Protein AF-A0A6L4AEW6-F1 (afdb_monomer)

Foldseek 3Di:
DDDPPPDVVVVVVVVVVVVVVVLVVVLVVLVVVLVVLVVCVVVVNNPCPPVSVVSVVVSVVSVVVVVVVVVVVVVVVVVVVVVVD

Radius of gyration: 19.76 Å; Cα contacts (8 Å, |Δi|>4): 13; chains: 1; bounding box: 40×15×65 Å

Secondary structure (DSSP, 8-state):
-PPP---HHHHHHHHHHHHHHHHHHHHHHHHHHHHHHHHHHHTT----HHHHHHHHHHHHHHHHHHHHHHHHHHHHHHHHHHHT-

Solvent-accessible surface area (backbone atoms only — not comparable to full-atom values): 4896 Å² total; per-residue (Å²): 136,81,77,80,85,77,48,70,65,56,59,49,50,51,52,49,50,54,51,51,53,50,49,54,52,52,51,54,48,52,51,55,52,48,54,52,49,49,54,32,41,77,72,70,68,52,88,50,71,66,60,56,52,51,53,52,50,52,51,52,53,50,52,55,52,50,54,52,49,52,52,51,53,52,52,53,52,53,51,57,57,61,71,76,106

pLDDT: mean 73.9, std 11.29, range [44.88, 92.0]

Structure (mmCIF, N/CA/C/O backbone):
data_AF-A0A6L4AEW6-F1
#
_entry.id   AF-A0A6L4AEW6-F1
#
loop_
_atom_site.group_PDB
_atom_site.id
_atom_site.type_symbol
_atom_site.label_atom_id
_atom_site.label_alt_id
_atom_site.label_comp_id
_atom_site.label_asym_id
_atom_site.label_entity_id
_atom_site.label_seq_id
_atom_site.pdbx_PDB_ins_code
_atom_site.Cartn_x
_atom_site.Cartn_y
_atom_site.Cartn_z
_atom_site.occupancy
_atom_site.B_iso_or_equiv
_atom_site.auth_seq_id
_atom_site.auth_comp_id
_atom_site.auth_asym_id
_atom_site.auth_atom_id
_atom_site.pdbx_PDB_model_num
ATOM 1 N N . LEU A 1 1 ? 4.456 -8.009 -43.709 1.00 44.88 1 LEU A N 1
ATOM 2 C CA . LEU A 1 1 ? 3.941 -8.922 -42.663 1.00 44.88 1 LEU A CA 1
ATOM 3 C C . LEU A 1 1 ? 4.754 -8.654 -41.400 1.00 44.88 1 LEU A C 1
ATOM 5 O O . LEU A 1 1 ? 5.939 -8.950 -41.397 1.00 44.88 1 LEU A O 1
ATOM 9 N N . ARG A 1 2 ? 4.180 -7.968 -40.406 1.00 49.81 2 ARG A N 1
ATOM 10 C CA . ARG A 1 2 ? 4.849 -7.652 -39.133 1.00 49.81 2 ARG A CA 1
ATOM 11 C C . ARG A 1 2 ? 4.775 -8.905 -38.244 1.00 49.81 2 ARG A C 1
ATOM 13 O O . ARG A 1 2 ? 3.672 -9.442 -38.132 1.00 49.81 2 ARG A O 1
ATOM 20 N N . PRO A 1 3 ? 5.881 -9.426 -37.683 1.00 60.34 3 PRO A N 1
ATOM 21 C CA . PRO A 1 3 ? 5.788 -10.563 -36.779 1.00 60.34 3 PRO A CA 1
ATOM 22 C C . PRO A 1 3 ? 5.036 -10.137 -35.508 1.00 60.34 3 PRO A C 1
ATOM 24 O O . PRO A 1 3 ? 5.100 -8.965 -35.125 1.00 60.34 3 PRO A O 1
ATOM 27 N N . PRO A 1 4 ? 4.288 -11.051 -34.872 1.00 53.19 4 PRO A N 1
ATOM 28 C CA . PRO A 1 4 ? 3.676 -10.779 -33.585 1.00 53.19 4 PRO A CA 1
ATOM 29 C C . PRO A 1 4 ? 4.804 -10.569 -32.572 1.00 53.19 4 PRO A C 1
ATOM 31 O O . PRO A 1 4 ? 5.694 -11.409 -32.453 1.00 53.19 4 PRO A O 1
ATOM 34 N N . ASP A 1 5 ? 4.776 -9.438 -31.872 1.00 53.94 5 ASP A N 1
ATOM 35 C CA . ASP A 1 5 ? 5.716 -9.072 -30.813 1.00 53.94 5 ASP A CA 1
ATOM 36 C C . ASP A 1 5 ? 5.547 -10.026 -29.602 1.00 53.94 5 ASP A C 1
ATOM 38 O O . 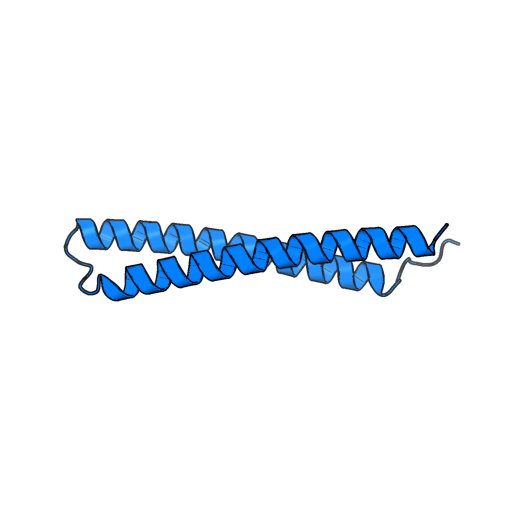ASP A 1 5 ? 5.045 -9.653 -28.547 1.00 53.94 5 ASP A O 1
ATOM 42 N N . THR A 1 6 ? 5.930 -11.300 -29.740 1.00 55.12 6 THR A N 1
ATOM 43 C CA . THR A 1 6 ? 5.985 -12.297 -28.657 1.00 55.12 6 THR A CA 1
ATOM 44 C C . THR A 1 6 ? 7.359 -12.300 -27.995 1.00 55.12 6 THR A C 1
ATOM 46 O O . THR A 1 6 ? 7.940 -13.356 -27.743 1.00 55.12 6 THR A O 1
ATOM 49 N N . SER A 1 7 ? 7.907 -11.118 -2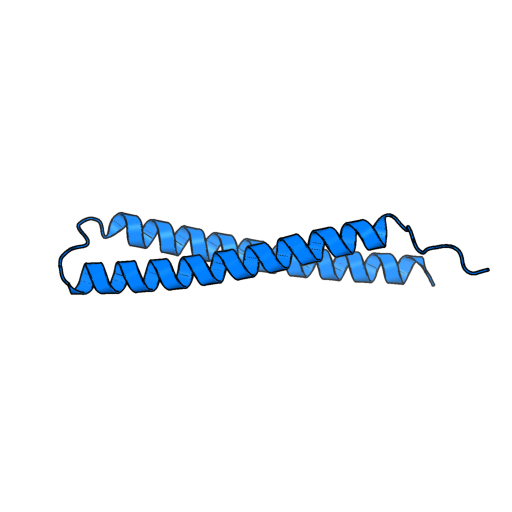7.720 1.00 59.00 7 SER A N 1
ATOM 50 C CA . SER A 1 7 ? 9.132 -11.009 -26.934 1.00 59.00 7 SER A CA 1
ATOM 51 C C . SER A 1 7 ? 8.824 -11.425 -25.489 1.00 59.00 7 SER A C 1
ATOM 53 O O . SER A 1 7 ? 7.843 -10.934 -24.919 1.00 59.00 7 SER A O 1
ATOM 55 N N . PRO A 1 8 ? 9.635 -12.291 -24.852 1.00 58.91 8 PRO A N 1
ATOM 56 C CA . PRO A 1 8 ? 9.423 -12.733 -23.467 1.00 58.91 8 PRO A CA 1
ATOM 57 C C . PRO A 1 8 ? 9.292 -11.558 -22.480 1.00 58.91 8 PRO A C 1
ATOM 59 O O . PRO A 1 8 ? 8.572 -11.659 -21.490 1.00 58.91 8 PRO A O 1
ATOM 62 N N . VAL A 1 9 ? 9.883 -10.408 -22.821 1.00 57.78 9 VAL A N 1
ATOM 63 C CA . VAL A 1 9 ? 9.764 -9.121 -22.118 1.00 57.78 9 VAL A CA 1
ATOM 64 C C . VAL A 1 9 ? 8.322 -8.586 -22.075 1.00 57.78 9 VAL A C 1
ATOM 66 O O . VAL A 1 9 ? 7.891 -8.108 -21.034 1.00 57.78 9 VAL A O 1
ATOM 69 N N . SER A 1 10 ? 7.533 -8.711 -23.151 1.00 57.00 10 SER A N 1
ATOM 70 C CA . SER A 1 10 ? 6.131 -8.245 -23.188 1.00 57.00 10 SER A CA 1
ATOM 71 C C . SER A 1 10 ? 5.216 -9.115 -22.316 1.00 57.00 10 SER A C 1
ATOM 73 O O . SER A 1 10 ? 4.351 -8.613 -21.598 1.00 57.00 10 SER A O 1
ATOM 75 N N . LYS A 1 11 ? 5.461 -10.431 -22.302 1.00 58.31 11 LYS A N 1
ATOM 76 C CA . LYS A 1 11 ? 4.744 -11.382 -21.439 1.00 58.31 11 LYS A CA 1
ATOM 77 C C . LYS A 1 11 ? 5.100 -11.183 -19.958 1.00 58.31 11 LYS A C 1
ATOM 79 O O . LYS A 1 11 ? 4.210 -11.226 -19.115 1.00 58.31 11 LYS A O 1
ATOM 84 N N . ALA A 1 12 ? 6.373 -10.908 -19.659 1.00 58.53 12 ALA A N 1
ATOM 85 C CA . ALA A 1 12 ? 6.843 -10.567 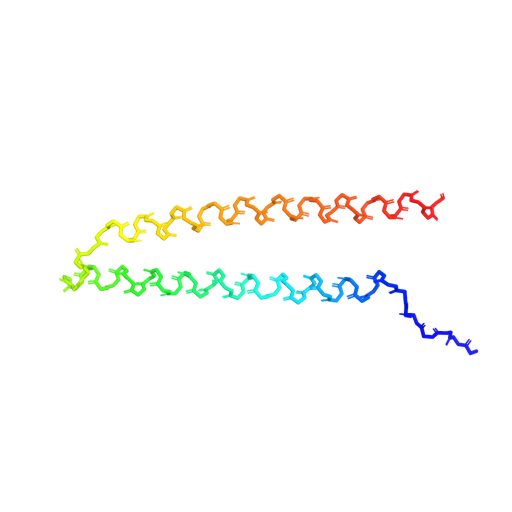-18.316 1.00 58.53 12 ALA A CA 1
ATOM 86 C C . ALA A 1 12 ? 6.307 -9.206 -17.832 1.00 58.53 12 ALA A C 1
ATOM 88 O O . ALA A 1 12 ? 5.894 -9.097 -16.683 1.00 58.53 12 ALA A O 1
ATOM 89 N N . ALA A 1 13 ? 6.232 -8.196 -18.706 1.00 59.75 13 ALA A N 1
ATOM 90 C CA . ALA A 1 13 ? 5.644 -6.892 -18.391 1.00 59.75 13 ALA A CA 1
ATOM 91 C C . ALA A 1 13 ? 4.136 -6.986 -18.100 1.00 59.75 13 ALA A C 1
ATOM 93 O O . ALA A 1 13 ? 3.653 -6.345 -17.169 1.00 59.75 13 ALA A O 1
ATOM 94 N N . LYS A 1 14 ? 3.402 -7.830 -18.840 1.00 63.66 14 LYS A N 1
ATOM 95 C CA . LYS A 1 14 ? 1.989 -8.120 -18.554 1.00 63.66 14 LYS A CA 1
ATOM 96 C C . LYS A 1 14 ? 1.822 -8.820 -17.198 1.00 63.66 14 LYS A C 1
ATOM 98 O O . LYS A 1 14 ? 1.015 -8.379 -16.393 1.00 63.66 14 LYS A O 1
ATOM 103 N N . GLY A 1 15 ? 2.666 -9.813 -16.901 1.00 76.69 15 GLY A N 1
ATOM 104 C CA . GLY A 1 15 ? 2.682 -10.481 -15.594 1.00 76.69 15 GLY A CA 1
ATOM 105 C C . GLY A 1 15 ? 3.043 -9.551 -14.428 1.00 76.69 15 GLY A C 1
ATOM 106 O O . GLY A 1 15 ? 2.434 -9.639 -13.369 1.00 76.69 15 GLY A O 1
ATOM 107 N N . PHE A 1 16 ? 3.982 -8.619 -14.619 1.00 73.25 16 PHE A N 1
ATOM 108 C CA . PHE A 1 16 ? 4.311 -7.605 -13.611 1.00 73.25 16 PHE A CA 1
ATOM 109 C C . PHE A 1 16 ? 3.156 -6.621 -13.385 1.00 73.25 16 PHE A C 1
ATOM 111 O O . PHE A 1 16 ? 2.861 -6.292 -12.239 1.00 73.25 16 PHE A O 1
ATOM 118 N N . GLY A 1 17 ? 2.483 -6.184 -14.455 1.00 80.56 17 GLY A N 1
ATOM 119 C CA . GLY A 1 17 ? 1.291 -5.339 -14.363 1.00 80.56 17 GLY A CA 1
ATOM 120 C C . GLY A 1 17 ? 0.164 -6.012 -13.580 1.00 80.56 17 GLY A C 1
ATOM 121 O O . GLY A 1 17 ? -0.391 -5.401 -12.672 1.00 80.56 17 GLY A O 1
ATOM 122 N N . ASP A 1 18 ? -0.099 -7.290 -13.859 1.00 80.38 18 ASP A N 1
ATOM 123 C CA . ASP A 1 18 ? -1.115 -8.077 -13.152 1.00 80.38 18 ASP A CA 1
ATOM 124 C C . ASP A 1 18 ? -0.767 -8.243 -11.657 1.00 80.38 18 ASP A C 1
ATOM 126 O O . 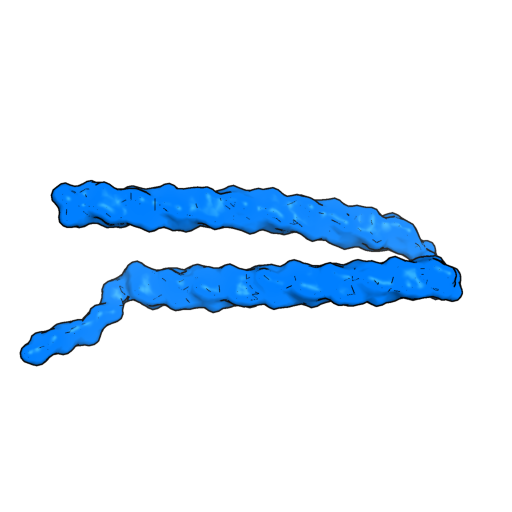ASP A 1 18 ? -1.628 -8.063 -10.795 1.00 80.38 18 ASP A O 1
ATOM 130 N N . ILE A 1 19 ? 0.506 -8.506 -11.327 1.00 77.56 19 ILE A N 1
ATOM 131 C CA . ILE A 1 19 ? 0.991 -8.596 -9.936 1.00 77.56 19 ILE A CA 1
ATOM 132 C C . ILE A 1 19 ? 0.884 -7.244 -9.220 1.00 77.56 19 ILE A C 1
ATOM 134 O O . ILE A 1 19 ? 0.468 -7.186 -8.061 1.00 77.56 19 ILE A O 1
ATOM 138 N N . LEU A 1 20 ? 1.246 -6.150 -9.891 1.00 77.50 20 LEU A N 1
ATOM 139 C CA . LEU A 1 20 ? 1.158 -4.805 -9.332 1.00 77.50 20 LEU A CA 1
ATOM 140 C C . LEU A 1 20 ? -0.300 -4.422 -9.056 1.00 77.50 20 LEU A C 1
ATOM 142 O O . LEU A 1 20 ? -0.608 -3.951 -7.963 1.00 77.50 20 LEU A O 1
ATOM 146 N N . SER A 1 21 ? -1.203 -4.673 -10.004 1.00 80.75 21 SER A N 1
ATOM 147 C CA . SER A 1 21 ? -2.639 -4.454 -9.824 1.00 80.75 21 SER A CA 1
ATOM 148 C C . SER A 1 21 ? -3.215 -5.308 -8.695 1.00 80.75 21 SER A C 1
ATOM 150 O O . SER A 1 21 ? -3.972 -4.787 -7.877 1.00 80.75 21 SER A O 1
ATOM 152 N N . ALA A 1 22 ? -2.822 -6.580 -8.592 1.00 82.44 22 ALA A N 1
ATOM 153 C CA . ALA A 1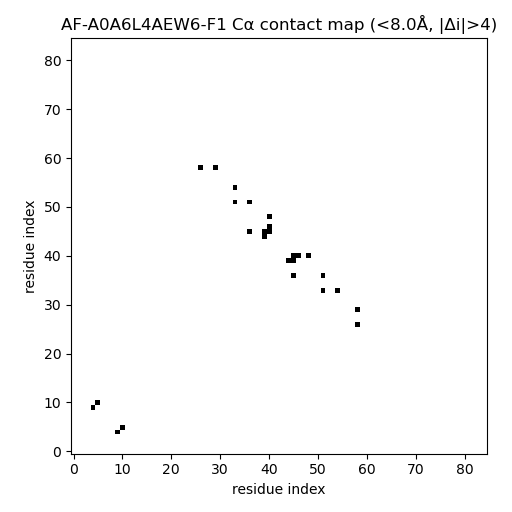 22 ? -3.240 -7.454 -7.497 1.00 82.44 22 ALA A CA 1
ATOM 154 C C . ALA A 1 22 ? -2.730 -6.955 -6.136 1.00 82.44 22 ALA A C 1
ATOM 156 O O . ALA A 1 22 ? -3.479 -6.940 -5.164 1.00 82.44 22 ALA A O 1
ATOM 157 N N . THR A 1 23 ? -1.487 -6.473 -6.076 1.00 77.06 23 THR A N 1
ATOM 158 C CA . THR A 1 23 ? -0.895 -5.943 -4.840 1.00 77.06 23 THR A CA 1
ATOM 159 C C . THR A 1 23 ? -1.580 -4.645 -4.409 1.00 77.06 23 THR A C 1
ATOM 161 O O . THR A 1 23 ? -1.885 -4.475 -3.233 1.00 77.06 23 THR A O 1
ATOM 164 N N . ILE A 1 24 ? -1.890 -3.744 -5.349 1.00 83.94 24 ILE A N 1
ATOM 165 C CA . ILE A 1 24 ? -2.663 -2.523 -5.067 1.00 83.94 24 ILE A CA 1
ATOM 166 C C . ILE A 1 24 ? -4.060 -2.877 -4.543 1.00 83.94 24 ILE A C 1
ATOM 168 O O . ILE A 1 24 ? -4.507 -2.299 -3.553 1.00 83.94 24 ILE A O 1
ATOM 172 N N . ALA A 1 25 ? -4.734 -3.849 -5.165 1.00 87.81 25 ALA A N 1
ATOM 173 C CA . ALA A 1 25 ? -6.034 -4.324 -4.700 1.00 87.81 25 ALA A CA 1
ATOM 174 C C . ALA A 1 25 ? -5.953 -4.921 -3.285 1.00 87.81 25 ALA A C 1
ATOM 176 O O . ALA A 1 25 ? -6.824 -4.662 -2.457 1.00 87.81 25 ALA A O 1
ATOM 177 N N . GLN A 1 26 ? -4.888 -5.664 -2.985 1.00 79.81 26 GLN A N 1
ATOM 178 C CA . GLN A 1 26 ? -4.673 -6.279 -1.679 1.00 79.81 26 GLN A CA 1
ATOM 179 C C . GLN A 1 26 ? -4.371 -5.249 -0.583 1.00 79.81 26 GLN A C 1
ATOM 181 O O . GLN A 1 26 ? -4.898 -5.365 0.519 1.00 79.81 26 GLN A O 1
ATOM 186 N N . VAL A 1 27 ? -3.599 -4.202 -0.891 1.00 81.31 27 VAL A N 1
ATOM 187 C CA . VAL A 1 27 ? -3.381 -3.074 0.030 1.00 81.31 27 VAL A CA 1
ATOM 188 C C . VAL A 1 27 ? -4.695 -2.348 0.311 1.00 81.31 27 VAL A C 1
ATOM 190 O O . VAL A 1 27 ? -5.014 -2.099 1.470 1.00 81.31 27 VAL A O 1
ATOM 193 N N . ASN A 1 28 ? -5.489 -2.060 -0.724 1.00 83.44 28 ASN A N 1
ATOM 194 C CA . ASN A 1 28 ? -6.797 -1.427 -0.558 1.00 83.44 28 ASN A CA 1
ATOM 195 C C . ASN A 1 28 ? -7.741 -2.279 0.308 1.00 83.44 28 ASN A C 1
ATOM 197 O O . ASN A 1 28 ? -8.441 -1.752 1.170 1.00 83.44 28 ASN A O 1
ATOM 201 N N . GLN A 1 29 ? -7.723 -3.602 0.123 1.00 85.94 29 GLN A N 1
ATOM 202 C CA . GLN A 1 29 ? -8.488 -4.518 0.965 1.00 85.94 29 GLN A CA 1
ATOM 203 C C . GLN A 1 29 ? -8.014 -4.476 2.424 1.00 85.94 29 GLN A C 1
ATOM 205 O O . GLN A 1 29 ? -8.837 -4.329 3.322 1.00 85.94 29 GLN A O 1
ATOM 210 N N . GLY A 1 30 ? -6.699 -4.501 2.663 1.00 78.50 30 GLY A N 1
ATOM 211 C CA . GLY A 1 30 ? -6.133 -4.373 4.008 1.00 78.50 30 GLY A CA 1
ATOM 212 C C . GLY A 1 30 ? -6.506 -3.056 4.699 1.00 78.50 30 GLY A C 1
ATOM 213 O O . GLY A 1 30 ? -6.771 -3.046 5.900 1.00 78.50 30 GLY A O 1
ATOM 214 N N . GLN A 1 31 ? -6.608 -1.949 3.952 1.00 73.75 31 GLN A N 1
ATOM 215 C CA . GLN A 1 31 ? -7.085 -0.672 4.495 1.00 73.75 31 GLN A CA 1
ATOM 216 C C . GLN A 1 31 ? -8.559 -0.733 4.928 1.00 73.75 31 GLN A C 1
ATOM 218 O O . GLN A 1 31 ? -8.894 -0.270 6.019 1.00 73.75 31 GLN A O 1
ATOM 223 N N . LEU A 1 32 ? -9.434 -1.333 4.113 1.00 85.69 32 LEU A N 1
ATOM 224 C CA . LEU A 1 32 ? -10.859 -1.501 4.437 1.00 85.69 32 LEU A CA 1
ATOM 225 C C . LEU A 1 32 ? -11.083 -2.444 5.630 1.00 85.69 32 LEU A C 1
ATOM 227 O O . LEU A 1 32 ? -11.957 -2.199 6.473 1.00 85.69 32 LEU A O 1
ATOM 231 N N . ASP A 1 33 ? -10.281 -3.503 5.722 1.00 79.00 33 ASP A N 1
ATOM 232 C CA . ASP A 1 33 ? -10.310 -4.446 6.838 1.00 79.00 33 ASP A CA 1
ATOM 233 C C . ASP A 1 33 ? -9.827 -3.768 8.128 1.00 79.00 33 ASP A C 1
ATOM 235 O O . ASP A 1 33 ? -10.468 -3.902 9.173 1.00 79.00 33 ASP A O 1
ATOM 239 N N . GLY A 1 34 ? -8.769 -2.954 8.043 1.00 73.94 34 GLY A N 1
ATOM 240 C CA . GLY A 1 34 ? -8.261 -2.136 9.144 1.00 73.94 34 GLY A CA 1
ATOM 241 C C . GLY A 1 34 ? -9.286 -1.121 9.653 1.00 73.94 34 GLY A C 1
ATOM 242 O O . GLY A 1 34 ? -9.546 -1.060 10.853 1.00 73.94 34 GLY A O 1
ATOM 243 N N . GLU A 1 35 ? -9.950 -0.383 8.762 1.00 79.44 35 GLU A N 1
ATOM 244 C CA . GLU A 1 35 ? -11.054 0.506 9.147 1.00 79.44 35 GLU A CA 1
ATOM 245 C C . GLU A 1 35 ? -12.193 -0.246 9.847 1.00 79.44 35 GLU A C 1
ATOM 247 O O . GLU A 1 35 ? -12.799 0.246 10.801 1.00 79.44 35 GLU A O 1
ATOM 252 N N . THR A 1 36 ? -12.505 -1.452 9.377 1.00 80.00 36 THR A N 1
ATOM 253 C CA . THR A 1 36 ? -13.546 -2.290 9.976 1.00 80.00 36 THR A CA 1
ATOM 254 C C . THR A 1 36 ? -13.126 -2.800 11.352 1.00 80.00 36 THR A C 1
ATOM 256 O O . THR A 1 36 ? -13.951 -2.834 12.266 1.00 80.00 36 THR A O 1
ATOM 259 N N . ALA A 1 37 ? -11.852 -3.146 11.531 1.00 71.50 37 ALA A N 1
ATOM 260 C CA . ALA A 1 37 ? -11.287 -3.517 12.820 1.00 71.50 37 ALA A CA 1
ATOM 261 C C . ALA A 1 37 ? -11.293 -2.339 13.810 1.00 71.50 37 ALA A C 1
ATOM 263 O O . ALA A 1 37 ? -11.666 -2.532 14.965 1.00 71.50 37 ALA A O 1
ATOM 264 N N . ILE A 1 38 ? -10.972 -1.120 13.358 1.00 73.38 38 ILE A N 1
ATOM 265 C CA . ILE A 1 38 ? -11.045 0.105 14.174 1.00 73.38 38 ILE A CA 1
ATOM 266 C C . ILE A 1 38 ? -12.484 0.359 14.630 1.00 73.38 38 ILE A C 1
ATOM 268 O O . ILE A 1 38 ? -12.722 0.523 15.823 1.00 73.38 38 ILE A O 1
ATOM 272 N N . ARG A 1 39 ? -13.463 0.287 13.719 1.00 74.12 39 ARG A N 1
ATOM 273 C CA . ARG A 1 39 ? -14.886 0.440 14.073 1.00 74.12 39 ARG A CA 1
ATOM 274 C C . ARG A 1 39 ? -15.352 -0.602 15.097 1.00 74.12 39 ARG A C 1
ATOM 276 O O . ARG A 1 39 ? -16.101 -0.266 16.009 1.00 74.12 39 ARG A O 1
ATOM 283 N N . LYS A 1 40 ? -14.885 -1.852 14.982 1.00 67.38 40 LYS A N 1
ATOM 284 C CA . LYS A 1 40 ? -15.159 -2.925 15.959 1.00 67.38 40 LYS A CA 1
ATOM 285 C C . LYS A 1 40 ? -14.449 -2.713 17.300 1.00 67.38 40 LYS A C 1
ATOM 287 O O . LYS A 1 40 ? -14.934 -3.164 18.334 1.00 67.38 40 LYS A O 1
ATOM 292 N N . LEU A 1 41 ? -13.293 -2.056 17.308 1.00 67.06 41 LEU A N 1
ATOM 293 C CA . LEU A 1 41 ? -12.576 -1.692 18.532 1.00 67.06 41 LEU A CA 1
ATOM 294 C C . LEU A 1 41 ? -13.293 -0.559 19.269 1.00 67.06 41 LEU A C 1
ATOM 296 O O . LEU A 1 41 ? -13.518 -0.669 20.472 1.00 67.06 41 LEU A O 1
ATOM 300 N N . GLU A 1 42 ? -13.725 0.474 18.547 1.00 68.69 42 GLU A N 1
ATOM 301 C CA . GLU A 1 42 ? -14.510 1.589 19.089 1.00 68.69 42 GLU A CA 1
ATOM 302 C C . GLU A 1 42 ? -15.881 1.144 19.617 1.00 68.69 42 GLU A C 1
ATOM 304 O O . GLU A 1 42 ? -16.356 1.675 20.620 1.00 68.69 42 GLU A O 1
ATOM 309 N N . SER A 1 43 ? -16.498 0.129 19.000 1.00 72.94 43 SER A N 1
ATOM 310 C CA . SER A 1 43 ? -17.752 -0.471 19.477 1.00 72.94 43 SER A CA 1
ATOM 311 C C . SER A 1 43 ? -17.580 -1.404 20.685 1.00 72.94 43 SER A C 1
ATOM 313 O O . SER A 1 43 ? -18.569 -1.933 21.191 1.00 72.94 43 SER A O 1
ATOM 315 N N . GLY A 1 44 ? -16.344 -1.628 21.151 1.00 63.16 44 GLY A N 1
ATOM 316 C CA . GLY A 1 44 ? -16.028 -2.525 22.267 1.00 63.16 44 GLY A CA 1
ATOM 317 C C . GLY A 1 44 ? -16.037 -4.020 21.915 1.00 63.16 44 GLY A C 1
ATOM 318 O O . GLY A 1 44 ? -15.937 -4.857 22.812 1.00 63.16 44 GLY A O 1
ATOM 319 N N . GLU A 1 45 ? -16.143 -4.380 20.630 1.00 60.69 45 GLU A N 1
ATOM 320 C CA . GLU A 1 45 ? -16.131 -5.772 20.158 1.00 60.69 45 GLU A CA 1
ATOM 321 C C . GLU A 1 45 ? -14.720 -6.326 19.919 1.00 60.69 45 GLU A C 1
ATOM 323 O O . GLU A 1 45 ? -14.525 -7.544 19.989 1.00 60.69 45 GLU A O 1
ATOM 328 N N . ALA A 1 46 ? -13.723 -5.479 19.643 1.00 57.12 46 ALA A N 1
ATOM 329 C CA . ALA A 1 46 ? -12.372 -5.960 19.368 1.00 57.12 46 ALA A CA 1
ATOM 330 C C . ALA A 1 46 ? -11.637 -6.307 20.671 1.00 57.12 46 ALA A C 1
ATOM 332 O O . ALA A 1 46 ? -11.158 -5.455 21.416 1.00 57.12 46 ALA A O 1
ATOM 333 N N . ARG A 1 47 ? -11.531 -7.611 20.930 1.00 58.88 47 ARG A N 1
ATOM 334 C CA . ARG A 1 47 ? -10.900 -8.185 22.128 1.00 58.88 47 ARG A CA 1
ATOM 335 C C . ARG A 1 47 ? -9.368 -8.239 22.044 1.00 58.88 47 ARG A C 1
ATOM 337 O O . ARG A 1 47 ? -8.723 -8.636 23.014 1.00 58.88 47 ARG A O 1
ATOM 344 N N . HIS A 1 48 ? -8.771 -7.856 20.910 1.00 65.88 48 HIS A N 1
ATOM 345 C CA . HIS A 1 48 ? -7.380 -8.184 20.580 1.00 65.88 48 HIS A CA 1
ATOM 346 C C . HIS A 1 48 ? -6.622 -7.003 19.943 1.00 65.88 48 HIS A C 1
ATOM 348 O O . HIS A 1 48 ? -6.263 -7.022 18.773 1.00 65.88 48 HIS A O 1
ATOM 354 N N . LEU A 1 49 ? -6.317 -5.972 20.741 1.00 64.69 49 LEU A N 1
ATOM 355 C CA . LEU A 1 49 ? -5.471 -4.826 20.347 1.00 64.69 49 LEU A CA 1
ATOM 356 C C . LEU A 1 49 ? -4.125 -5.246 19.709 1.00 64.69 49 LEU A C 1
ATOM 358 O O . LEU A 1 49 ? -3.586 -4.546 18.856 1.00 64.69 49 LEU A O 1
ATOM 362 N N . HIS A 1 50 ? -3.590 -6.403 20.109 1.00 70.31 50 HIS A N 1
ATOM 363 C CA . HIS A 1 50 ? -2.344 -6.951 19.577 1.00 70.31 50 HIS A CA 1
ATOM 364 C C . HIS A 1 50 ? -2.458 -7.412 18.116 1.00 70.31 50 HIS A C 1
ATOM 366 O O . HIS A 1 50 ? -1.504 -7.241 17.367 1.00 70.31 50 HIS A O 1
ATOM 372 N N . GLU A 1 51 ? -3.613 -7.926 17.685 1.00 68.62 51 GLU A N 1
ATOM 373 C CA . GLU A 1 51 ? -3.842 -8.316 16.285 1.00 68.62 51 GLU A CA 1
ATOM 374 C C . GLU A 1 51 ? -3.853 -7.088 15.368 1.00 68.62 51 GLU A C 1
ATOM 376 O O . GLU A 1 51 ? -3.284 -7.123 14.280 1.00 68.62 51 GLU A O 1
ATOM 381 N N . VAL A 1 52 ? -4.416 -5.967 15.840 1.00 76.00 52 VAL A N 1
ATOM 382 C CA . VAL A 1 52 ? -4.400 -4.690 15.108 1.00 76.00 52 VAL A CA 1
ATOM 383 C C . VAL A 1 52 ? -2.971 -4.169 14.954 1.00 76.00 52 VAL A C 1
ATOM 385 O O . VAL A 1 52 ? -2.588 -3.768 13.860 1.00 76.00 52 VAL A O 1
ATOM 388 N N . MET A 1 53 ? -2.157 -4.211 16.015 1.00 75.62 53 MET A N 1
ATOM 389 C CA . MET A 1 53 ? -0.748 -3.803 15.922 1.00 75.62 53 MET A CA 1
ATOM 390 C C . MET A 1 53 ? 0.055 -4.684 14.959 1.00 75.62 53 MET A C 1
ATOM 392 O O . MET A 1 53 ? 0.849 -4.155 14.187 1.00 75.62 53 MET A O 1
ATOM 396 N N . ILE A 1 54 ? -0.167 -6.004 14.967 1.00 80.88 54 ILE A N 1
ATOM 397 C CA . ILE A 1 54 ? 0.501 -6.927 14.036 1.00 80.88 54 ILE A CA 1
ATOM 398 C C . ILE A 1 54 ? 0.111 -6.604 12.590 1.00 80.88 54 ILE A C 1
ATOM 400 O O . ILE A 1 54 ? 0.988 -6.481 11.740 1.00 80.88 54 ILE A O 1
ATOM 404 N N . ALA A 1 55 ? -1.180 -6.397 12.319 1.00 76.00 55 ALA A N 1
ATOM 405 C CA . ALA A 1 55 ? -1.658 -6.057 10.981 1.00 76.00 55 ALA A CA 1
ATOM 406 C C . ALA A 1 55 ? -1.076 -4.726 10.468 1.00 76.00 55 ALA A C 1
ATOM 408 O O . ALA A 1 55 ? -0.729 -4.608 9.292 1.00 76.00 55 ALA A O 1
ATOM 409 N N . VAL A 1 56 ? -0.932 -3.728 11.348 1.00 78.31 56 VAL A N 1
ATOM 410 C CA . VAL A 1 56 ? -0.300 -2.443 11.010 1.00 78.31 56 VAL A CA 1
ATOM 411 C C . VAL A 1 56 ? 1.183 -2.627 10.675 1.00 78.31 56 VAL A C 1
ATOM 413 O O . VAL A 1 56 ? 1.645 -2.098 9.664 1.00 78.31 56 VAL A O 1
ATOM 416 N N . GLU A 1 57 ? 1.917 -3.412 11.464 1.00 84.50 57 GLU A N 1
ATOM 417 C CA . GLU A 1 57 ? 3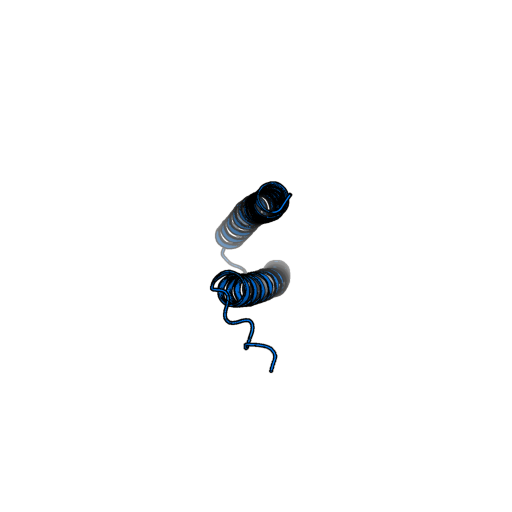.340 -3.674 11.218 1.00 84.50 57 GLU A CA 1
ATOM 418 C C . GLU A 1 57 ? 3.558 -4.452 9.906 1.00 84.50 57 GLU A C 1
ATOM 420 O O . GLU A 1 57 ? 4.431 -4.108 9.103 1.00 84.50 57 GLU A O 1
ATOM 425 N N . GLU A 1 58 ? 2.725 -5.461 9.627 1.00 81.62 58 GLU A N 1
ATOM 426 C CA . GLU A 1 58 ? 2.755 -6.203 8.360 1.00 81.62 58 GLU A CA 1
ATOM 427 C C . GLU A 1 58 ? 2.490 -5.294 7.153 1.00 81.62 58 GLU A C 1
ATOM 429 O O . GLU A 1 58 ? 3.176 -5.400 6.126 1.00 81.62 58 GLU A O 1
ATOM 434 N N . ALA A 1 59 ? 1.534 -4.367 7.270 1.00 81.88 59 ALA A N 1
ATOM 435 C CA . ALA A 1 59 ? 1.237 -3.393 6.227 1.00 81.88 59 ALA A CA 1
ATOM 436 C C . ALA A 1 59 ? 2.425 -2.447 5.976 1.00 81.88 59 ALA A C 1
ATOM 438 O O . ALA A 1 59 ? 2.774 -2.180 4.821 1.00 81.88 59 ALA A O 1
ATOM 439 N N . GLU A 1 60 ? 3.094 -1.984 7.033 1.00 85.56 60 GLU A N 1
ATOM 440 C CA . GLU A 1 60 ? 4.260 -1.105 6.924 1.00 85.56 60 GLU A CA 1
ATOM 441 C C . GLU A 1 60 ? 5.455 -1.812 6.261 1.00 85.56 60 GLU A C 1
ATOM 443 O O . GLU A 1 60 ? 6.101 -1.264 5.359 1.00 85.56 60 GLU A O 1
ATOM 448 N N . ILE A 1 61 ? 5.727 -3.062 6.650 1.00 91.88 61 ILE A N 1
ATOM 449 C CA . ILE A 1 61 ? 6.756 -3.902 6.022 1.00 91.88 61 ILE A CA 1
ATOM 450 C C . ILE A 1 61 ? 6.438 -4.121 4.537 1.00 91.88 61 ILE A C 1
ATOM 452 O O . ILE A 1 61 ? 7.314 -3.936 3.685 1.00 91.88 61 ILE A O 1
ATOM 456 N N . SER A 1 62 ? 5.189 -4.454 4.215 1.00 84.38 62 SER A N 1
ATOM 457 C CA . SER A 1 62 ? 4.739 -4.689 2.839 1.00 84.38 62 SER A CA 1
ATOM 458 C C . SER A 1 62 ? 4.893 -3.442 1.966 1.00 84.38 62 SER A C 1
ATOM 460 O O . SER A 1 62 ? 5.381 -3.522 0.835 1.00 84.38 62 SER A O 1
ATOM 462 N N . LEU A 1 63 ? 4.571 -2.263 2.505 1.00 89.75 63 LEU A N 1
ATOM 463 C CA . LEU A 1 63 ? 4.750 -0.991 1.811 1.00 89.75 63 LEU A CA 1
ATOM 464 C C . LEU A 1 63 ? 6.230 -0.703 1.517 1.00 89.75 63 LEU A C 1
ATOM 466 O O . LEU A 1 63 ? 6.579 -0.314 0.398 1.00 89.75 63 LEU A O 1
ATOM 470 N N . ARG A 1 64 ? 7.122 -0.939 2.487 1.00 89.31 64 ARG A N 1
ATOM 471 C CA . ARG A 1 64 ? 8.575 -0.801 2.279 1.00 89.31 64 ARG A CA 1
ATOM 472 C C . ARG A 1 64 ? 9.075 -1.719 1.165 1.00 89.31 64 ARG A C 1
ATOM 474 O O . ARG A 1 64 ? 9.842 -1.276 0.306 1.00 89.31 64 ARG A O 1
ATOM 481 N N . MET A 1 65 ? 8.627 -2.973 1.148 1.00 90.88 65 MET A N 1
ATOM 482 C CA . MET A 1 65 ? 8.984 -3.927 0.094 1.00 90.88 65 MET A CA 1
ATOM 483 C C . MET A 1 65 ? 8.481 -3.473 -1.281 1.00 90.88 65 MET A C 1
ATOM 485 O O . MET A 1 65 ? 9.231 -3.527 -2.258 1.00 90.88 65 MET A O 1
ATOM 489 N N . LEU A 1 66 ? 7.256 -2.948 -1.358 1.00 86.75 66 LEU A N 1
ATOM 490 C CA . LEU A 1 66 ? 6.680 -2.427 -2.597 1.00 86.75 66 LEU A CA 1
ATOM 491 C C . LEU A 1 66 ? 7.523 -1.286 -3.185 1.00 86.75 66 LEU A C 1
ATOM 493 O O . LEU A 1 66 ? 7.818 -1.282 -4.382 1.00 86.75 66 LEU A O 1
ATOM 497 N N . VAL A 1 67 ? 7.969 -0.343 -2.350 1.00 92.00 67 VAL A N 1
ATOM 498 C CA . VAL A 1 67 ? 8.831 0.769 -2.787 1.00 92.00 67 VAL A CA 1
ATOM 499 C C . VAL A 1 67 ? 10.159 0.254 -3.346 1.00 92.00 67 VAL A C 1
ATOM 501 O O . VAL A 1 67 ? 10.623 0.727 -4.387 1.00 92.00 67 VAL A O 1
ATOM 504 N N . GLN A 1 68 ? 10.762 -0.748 -2.703 1.00 87.75 68 GLN A N 1
ATOM 505 C CA . GLN A 1 68 ? 11.989 -1.367 -3.206 1.00 87.75 68 GLN A CA 1
ATOM 506 C C . GLN A 1 68 ? 11.770 -2.090 -4.538 1.00 87.75 68 GLN A C 1
ATOM 508 O O . GLN A 1 68 ? 12.614 -1.994 -5.432 1.00 87.75 68 GLN A O 1
ATOM 513 N N . MET A 1 69 ? 10.642 -2.784 -4.697 1.00 83.88 69 MET A N 1
ATOM 514 C CA . MET A 1 69 ? 10.282 -3.450 -5.947 1.00 83.88 69 MET A CA 1
ATOM 515 C C . MET A 1 69 ? 10.070 -2.440 -7.080 1.00 83.88 69 MET A C 1
ATOM 517 O O . MET A 1 69 ? 10.610 -2.635 -8.167 1.00 83.88 69 MET A O 1
ATOM 521 N N . ARG A 1 70 ? 9.376 -1.324 -6.814 1.00 82.81 70 ARG A N 1
ATOM 522 C CA . ARG A 1 70 ? 9.218 -0.212 -7.767 1.00 82.81 70 ARG A CA 1
ATOM 523 C C . ARG A 1 70 ? 10.574 0.306 -8.241 1.00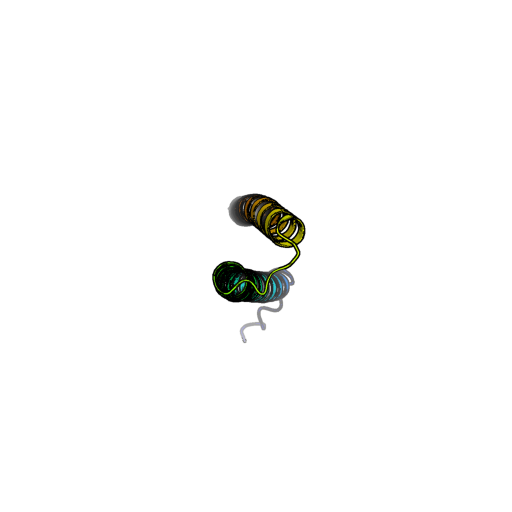 82.81 70 ARG A C 1
ATOM 525 O O . ARG A 1 70 ? 10.788 0.456 -9.439 1.00 82.81 70 ARG A O 1
ATOM 532 N N . ASN A 1 71 ? 11.495 0.561 -7.311 1.00 88.44 71 ASN A N 1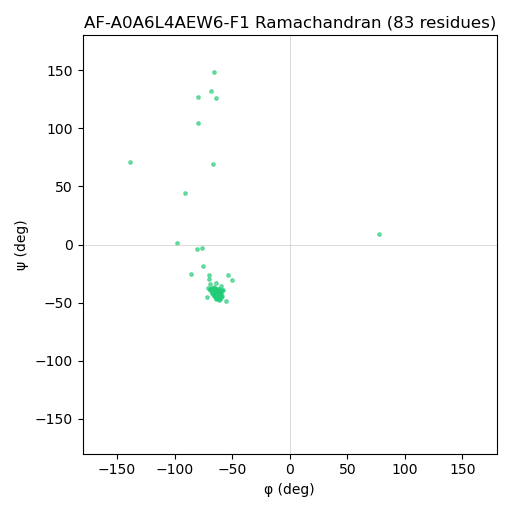
ATOM 533 C CA . ASN A 1 71 ? 12.824 1.071 -7.649 1.00 88.44 71 ASN A CA 1
ATOM 534 C C . ASN A 1 71 ? 13.610 0.071 -8.510 1.00 88.44 71 ASN A C 1
ATOM 536 O O . ASN A 1 71 ? 14.185 0.461 -9.519 1.00 88.44 71 ASN A O 1
ATOM 540 N N . LYS A 1 72 ? 13.574 -1.223 -8.171 1.00 84.00 72 LYS A N 1
ATOM 541 C CA . LYS A 1 72 ? 14.227 -2.279 -8.963 1.00 84.00 72 LYS A CA 1
ATOM 542 C C . LYS A 1 72 ? 13.620 -2.432 -10.358 1.00 84.00 72 LYS A C 1
ATOM 544 O O . LYS A 1 72 ? 14.363 -2.632 -11.312 1.00 84.00 72 LYS A O 1
ATOM 549 N N . ALA A 1 73 ? 12.300 -2.303 -10.489 1.00 80.75 73 ALA A N 1
ATOM 550 C CA . ALA A 1 73 ? 11.626 -2.329 -11.785 1.00 80.75 73 ALA A CA 1
ATOM 551 C C . ALA A 1 73 ? 12.042 -1.141 -12.672 1.00 80.75 73 ALA A C 1
ATOM 553 O O . ALA A 1 73 ? 12.301 -1.334 -13.857 1.00 80.75 73 ALA A O 1
ATOM 554 N N . LEU A 1 74 ? 12.178 0.061 -12.095 1.00 83.12 74 LEU A N 1
ATOM 555 C CA . LEU A 1 74 ? 12.699 1.236 -12.806 1.00 83.12 74 LEU A CA 1
ATOM 556 C C . LEU A 1 74 ? 14.151 1.031 -13.253 1.00 83.12 74 LEU A C 1
ATOM 558 O O . LEU A 1 74 ? 14.460 1.259 -14.417 1.00 83.12 74 LEU A O 1
ATOM 562 N N . THR A 1 75 ? 15.023 0.531 -12.374 1.00 82.75 75 THR A N 1
ATOM 563 C CA . THR A 1 75 ? 16.416 0.223 -12.734 1.00 82.75 75 THR A CA 1
ATOM 564 C C . THR A 1 75 ? 16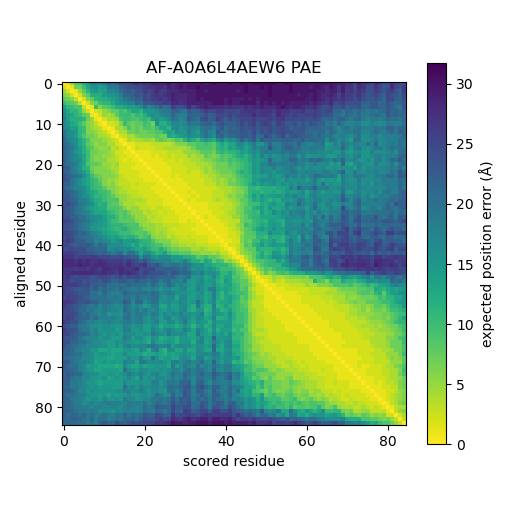.501 -0.827 -13.843 1.00 82.75 75 THR A C 1
ATOM 566 O O . THR A 1 75 ? 17.279 -0.665 -14.775 1.00 82.75 75 THR A O 1
ATOM 569 N N . ALA A 1 76 ? 15.680 -1.880 -13.789 1.00 80.69 76 ALA A N 1
ATOM 570 C CA . ALA A 1 76 ? 15.637 -2.896 -14.839 1.00 80.69 76 ALA A CA 1
ATOM 571 C C . ALA A 1 76 ? 15.155 -2.323 -16.184 1.00 80.69 76 ALA A C 1
ATOM 573 O O . ALA A 1 76 ? 15.685 -2.690 -17.230 1.00 80.69 76 ALA A O 1
ATOM 574 N N . TYR A 1 77 ? 14.184 -1.404 -16.164 1.00 78.75 77 TYR A N 1
ATOM 575 C CA . TYR A 1 77 ? 13.743 -0.690 -17.361 1.00 78.75 77 TYR A CA 1
ATOM 576 C C . TYR A 1 77 ? 14.859 0.186 -17.946 1.00 78.75 77 TYR A C 1
ATOM 578 O O . TYR A 1 77 ? 15.120 0.128 -19.148 1.00 78.75 77 TYR A O 1
ATOM 586 N N . GLU A 1 78 ? 15.554 0.956 -17.105 1.00 79.88 78 GLU A N 1
ATOM 587 C CA . GLU A 1 78 ? 16.700 1.763 -17.532 1.00 79.88 78 GLU A CA 1
ATOM 588 C C . GLU A 1 78 ? 17.825 0.911 -18.132 1.00 79.88 78 GLU A C 1
ATOM 590 O O . GLU A 1 78 ? 18.400 1.299 -19.145 1.00 79.88 78 GLU A O 1
ATOM 595 N N . GLU A 1 79 ? 18.129 -0.245 -17.542 1.00 74.50 79 GLU A N 1
ATOM 596 C CA . GLU A 1 79 ? 19.185 -1.142 -18.023 1.00 74.50 79 GLU A CA 1
ATOM 597 C C . GLU A 1 79 ? 18.859 -1.715 -19.410 1.00 74.50 79 GLU A C 1
ATOM 599 O O . GLU A 1 79 ? 19.701 -1.700 -20.307 1.00 74.50 79 GLU A O 1
ATOM 604 N N . ILE A 1 80 ? 17.608 -2.138 -19.633 1.00 76.62 80 ILE A N 1
ATOM 605 C CA . ILE A 1 80 ? 17.144 -2.613 -20.947 1.00 76.62 80 ILE A CA 1
ATOM 606 C C . ILE A 1 80 ? 17.266 -1.504 -22.003 1.00 76.62 80 ILE A C 1
ATOM 608 O O . ILE A 1 80 ? 17.692 -1.775 -23.125 1.00 76.62 80 ILE A O 1
ATOM 612 N N . MET A 1 81 ? 16.934 -0.257 -21.649 1.00 73.38 81 MET A N 1
ATOM 613 C CA . MET A 1 81 ? 17.067 0.893 -22.552 1.00 73.38 81 MET A CA 1
ATOM 614 C C . MET A 1 81 ? 18.533 1.201 -22.888 1.00 73.38 81 MET A C 1
ATOM 616 O O . MET A 1 81 ? 18.831 1.554 -24.026 1.00 73.38 81 MET A O 1
ATOM 620 N N . ARG A 1 82 ? 19.459 1.036 -21.932 1.00 70.56 82 ARG A N 1
ATOM 621 C CA . ARG A 1 82 ? 20.904 1.234 -22.151 1.00 70.56 82 ARG A CA 1
ATOM 622 C C . ARG A 1 82 ? 21.535 0.158 -23.035 1.00 70.56 82 ARG A C 1
ATOM 624 O O . ARG A 1 82 ? 22.530 0.444 -23.685 1.00 70.56 82 ARG A O 1
ATOM 631 N N . MET A 1 83 ? 20.970 -1.049 -23.085 1.00 67.00 83 MET A N 1
ATOM 632 C CA . MET A 1 83 ? 21.449 -2.122 -23.969 1.00 67.00 83 MET A CA 1
ATOM 633 C C . MET A 1 83 ? 21.071 -1.930 -25.449 1.00 67.00 83 MET A C 1
ATOM 635 O O . MET A 1 83 ? 21.642 -2.607 -26.300 1.00 67.00 83 MET A O 1
ATOM 639 N N . GLN A 1 84 ? 20.082 -1.084 -25.763 1.00 56.06 84 GLN A N 1
ATOM 640 C CA . GLN A 1 84 ? 19.550 -0.913 -27.126 1.00 56.06 84 GLN A CA 1
ATOM 641 C C . GLN A 1 84 ? 20.129 0.288 -27.894 1.00 56.06 84 GLN A C 1
ATOM 643 O O . GLN A 1 84 ? 19.714 0.517 -29.032 1.00 56.06 84 GLN A O 1
ATOM 648 N N . ILE A 1 85 ? 21.059 1.039 -27.299 1.00 51.66 85 ILE A N 1
ATOM 649 C CA . ILE A 1 85 ? 21.775 2.153 -27.947 1.00 51.66 85 ILE A CA 1
ATOM 650 C C . ILE A 1 85 ? 23.146 1.698 -28.439 1.00 51.66 85 ILE A C 1
ATOM 652 O O . ILE A 1 85 ? 23.816 0.955 -27.689 1.00 51.66 85 ILE A O 1
#

Nearest PDB structures (foldseek):
  8ceo-assembly1_c  TM=4.202E-01  e=6.004E-01  Saccharomyces cerevisiae
  3r84-assembly16_O  TM=4.685E-01  e=1.208E+00  Saccharomyces cerevisiae
  3fd9-assembly1_C  TM=6.892E-01  e=5.617E+00  Pseudomonas aeruginosa UCBPP-PA14

Sequence (85 aa):
LRPPDTSPVSKAAKGFGDILSATIAQVNQGQLDGETAIRKLESGEARHLHEVMIAVEEAEISLRMLVQMRNKALTAYEEIMRMQI

Mean predicted aligned error: 14.1 Å